Protein AF-A0A358ADE6-F1 (afdb_monomer_lite)

pLDDT: mean 89.76, std 9.1, range [58.03, 98.31]

Structure (mmCIF, N/CA/C/O backbone):
data_AF-A0A358ADE6-F1
#
_entry.id   AF-A0A358ADE6-F1
#
loop_
_atom_site.group_PDB
_at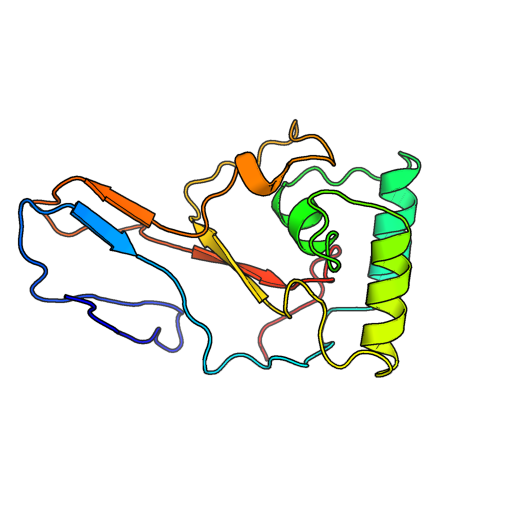om_site.id
_atom_site.type_symbol
_atom_site.label_atom_id
_atom_site.label_alt_id
_atom_site.label_comp_id
_atom_site.label_asym_id
_atom_site.label_entity_id
_atom_site.label_seq_id
_atom_site.pdbx_PDB_ins_code
_atom_site.Cartn_x
_atom_site.Cartn_y
_atom_site.Cartn_z
_atom_site.occupancy
_atom_site.B_iso_or_equiv
_atom_site.auth_seq_id
_atom_site.auth_comp_id
_atom_site.auth_asym_id
_atom_site.auth_atom_id
_atom_site.pdbx_PDB_model_num
ATOM 1 N N . THR A 1 1 ? 11.527 7.972 -23.927 1.00 70.75 1 THR A N 1
ATOM 2 C CA . THR A 1 1 ? 10.201 7.472 -24.359 1.00 70.75 1 THR A CA 1
ATOM 3 C C . THR A 1 1 ? 9.611 6.621 -23.260 1.00 70.75 1 THR A C 1
ATOM 5 O O . THR A 1 1 ? 10.378 5.971 -22.564 1.00 70.75 1 THR A O 1
ATOM 8 N N . ILE A 1 2 ? 8.292 6.646 -23.065 1.00 83.69 2 ILE A N 1
ATOM 9 C CA . ILE A 1 2 ? 7.617 5.794 -22.075 1.00 83.69 2 ILE A CA 1
ATOM 10 C C . ILE A 1 2 ? 7.234 4.483 -22.766 1.00 83.69 2 ILE A C 1
ATOM 12 O O . ILE A 1 2 ? 6.522 4.510 -23.767 1.00 83.69 2 ILE A O 1
ATOM 16 N N . ALA A 1 3 ? 7.720 3.357 -22.248 1.00 90.19 3 ALA A N 1
ATOM 17 C CA . ALA A 1 3 ? 7.256 2.025 -22.624 1.00 90.19 3 ALA A CA 1
ATOM 18 C C . ALA A 1 3 ? 6.270 1.520 -21.564 1.00 90.19 3 ALA A C 1
ATOM 20 O O . ALA A 1 3 ? 6.427 1.823 -20.381 1.00 90.19 3 ALA A O 1
ATOM 21 N N . VAL A 1 4 ? 5.271 0.740 -21.977 1.00 91.56 4 VAL A N 1
ATOM 22 C CA . VAL A 1 4 ? 4.278 0.140 -21.075 1.00 91.56 4 VAL A CA 1
ATOM 23 C C . VAL A 1 4 ? 4.158 -1.355 -21.342 1.00 91.56 4 VAL A C 1
ATOM 25 O O . VAL A 1 4 ? 4.293 -1.809 -22.475 1.00 91.56 4 VAL A O 1
ATOM 28 N N . THR A 1 5 ? 3.910 -2.111 -20.282 1.00 92.75 5 THR A N 1
ATOM 29 C CA . THR A 1 5 ? 3.611 -3.545 -20.312 1.00 92.75 5 THR A CA 1
ATOM 30 C C . THR A 1 5 ? 2.637 -3.850 -19.171 1.00 92.75 5 THR A C 1
ATOM 32 O O . THR A 1 5 ? 2.397 -2.993 -18.316 1.00 92.75 5 THR A O 1
ATOM 35 N N . THR A 1 6 ? 2.045 -5.038 -19.149 1.00 92.12 6 THR A N 1
ATOM 36 C CA . THR A 1 6 ? 1.107 -5.467 -18.100 1.00 92.12 6 THR A CA 1
ATOM 37 C C . THR A 1 6 ? 1.597 -6.772 -17.500 1.00 92.12 6 THR A C 1
ATOM 39 O O . THR A 1 6 ? 2.129 -7.619 -18.214 1.00 92.12 6 THR A O 1
ATOM 42 N N . THR A 1 7 ? 1.450 -6.916 -16.184 1.00 91.75 7 THR A N 1
ATOM 43 C CA . THR A 1 7 ? 1.782 -8.159 -15.491 1.00 91.75 7 THR A CA 1
ATOM 44 C C . THR A 1 7 ? 0.864 -9.292 -15.940 1.00 91.75 7 THR A C 1
ATOM 46 O O . THR A 1 7 ? -0.337 -9.077 -16.121 1.00 91.75 7 THR A O 1
ATOM 49 N N . ASP A 1 8 ? 1.408 -10.495 -16.075 1.00 91.62 8 ASP A N 1
ATOM 50 C CA . ASP A 1 8 ? 0.624 -11.703 -16.322 1.00 91.62 8 ASP A CA 1
ATOM 51 C C . ASP A 1 8 ? -0.115 -12.189 -15.055 1.00 91.62 8 ASP A C 1
ATOM 53 O O . ASP A 1 8 ? -0.099 -11.543 -14.002 1.00 91.62 8 ASP A O 1
ATOM 57 N N . SER A 1 9 ? -0.773 -13.350 -15.142 1.00 89.00 9 SER A N 1
ATOM 58 C CA . SER A 1 9 ? -1.493 -13.962 -14.014 1.00 89.00 9 SER A CA 1
ATOM 59 C C . SER A 1 9 ? -0.596 -14.369 -12.841 1.00 89.00 9 SER A C 1
ATOM 61 O O . SER A 1 9 ? -1.104 -14.595 -11.746 1.00 89.00 9 SER A O 1
ATOM 63 N N . ASN A 1 10 ? 0.716 -14.473 -13.059 1.00 90.00 10 ASN A N 1
ATOM 64 C CA . ASN A 1 10 ? 1.712 -14.785 -12.036 1.00 90.00 10 ASN A CA 1
ATOM 65 C C . ASN A 1 10 ? 2.381 -13.516 -11.478 1.00 90.00 10 ASN A C 1
ATOM 67 O O . ASN A 1 10 ? 3.279 -13.618 -10.644 1.00 90.00 10 ASN A O 1
ATOM 71 N N . GLY A 1 11 ? 1.972 -12.324 -11.930 1.00 89.56 11 GLY A N 1
ATOM 72 C CA . GLY A 1 11 ? 2.575 -11.052 -11.534 1.00 89.56 11 GLY A CA 1
ATOM 73 C C . GLY A 1 11 ? 3.883 -10.724 -12.262 1.00 89.56 11 GLY A C 1
ATOM 74 O O . GLY A 1 11 ? 4.543 -9.749 -11.903 1.00 89.56 11 GLY A O 1
ATOM 75 N N . LEU A 1 12 ? 4.268 -11.499 -13.281 1.00 93.62 12 LEU A N 1
ATOM 76 C CA . LEU A 1 12 ? 5.500 -11.282 -14.038 1.00 93.62 12 LEU A CA 1
ATOM 77 C C . LEU A 1 12 ? 5.283 -10.249 -15.139 1.00 93.62 12 LEU A C 1
ATOM 79 O O . LEU A 1 12 ? 4.244 -10.222 -15.793 1.00 93.62 12 LEU A O 1
ATOM 83 N N . TYR A 1 13 ? 6.291 -9.415 -15.380 1.00 94.44 13 TYR A N 1
ATOM 84 C CA . TYR A 1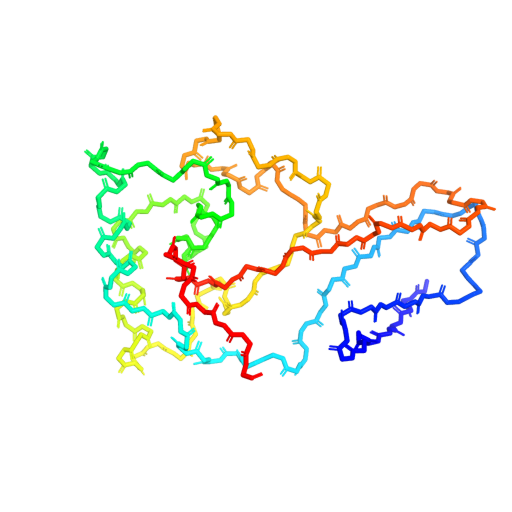 13 ? 6.302 -8.452 -16.476 1.00 94.44 13 TYR A CA 1
ATOM 85 C C . TYR A 1 13 ? 7.645 -8.488 -17.205 1.00 94.44 13 TYR A C 1
ATOM 87 O O . TYR A 1 13 ? 8.664 -8.919 -16.663 1.00 94.44 13 TYR A O 1
ATOM 95 N N . THR A 1 14 ? 7.668 -8.042 -18.459 1.00 95.31 14 THR A N 1
ATOM 96 C CA . THR A 1 14 ? 8.902 -7.973 -19.249 1.00 95.31 14 THR A CA 1
ATOM 97 C C . THR A 1 14 ? 8.871 -6.767 -20.175 1.00 95.31 14 THR A C 1
ATOM 99 O O . THR A 1 14 ? 7.866 -6.499 -20.837 1.00 95.31 14 THR A O 1
ATOM 102 N N . PHE A 1 15 ? 9.995 -6.054 -20.228 1.00 94.69 15 PHE A N 1
ATOM 103 C CA . PHE A 1 15 ? 10.284 -5.047 -21.241 1.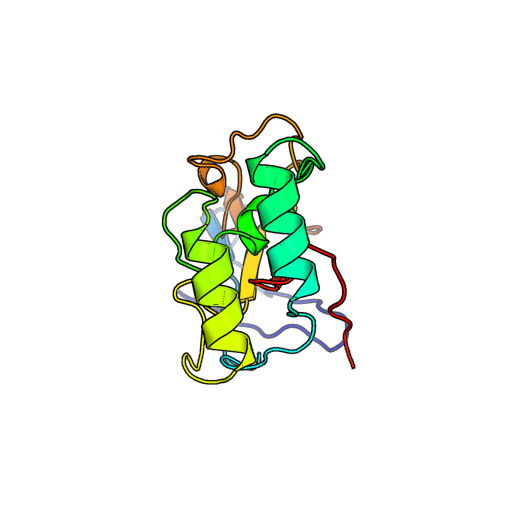00 94.69 15 PHE A CA 1
ATOM 104 C C . PHE A 1 15 ? 11.356 -5.608 -22.176 1.00 94.69 15 PHE A C 1
ATOM 106 O O . PHE A 1 15 ? 12.477 -5.873 -21.749 1.00 94.69 15 PHE A O 1
ATOM 113 N N . ASN A 1 16 ? 11.001 -5.809 -23.444 1.00 91.94 16 ASN A N 1
ATOM 114 C CA . ASN A 1 16 ? 11.920 -6.313 -24.464 1.00 91.94 16 ASN A CA 1
ATOM 115 C C . ASN A 1 16 ? 12.581 -5.158 -25.220 1.00 91.94 16 ASN A C 1
ATOM 117 O O . ASN A 1 16 ? 12.000 -4.080 -25.334 1.00 91.94 16 ASN A O 1
ATOM 121 N N . ASN A 1 17 ? 13.765 -5.413 -25.786 1.00 88.69 17 ASN A N 1
ATOM 122 C CA . ASN A 1 17 ? 14.501 -4.462 -26.631 1.00 88.69 17 ASN A CA 1
ATOM 123 C C . ASN A 1 17 ? 14.754 -3.102 -25.952 1.00 88.69 17 ASN A C 1
ATOM 125 O O . ASN A 1 17 ? 14.688 -2.053 -26.591 1.00 88.69 17 ASN A O 1
ATOM 129 N N . VAL A 1 18 ? 15.024 -3.123 -24.644 1.00 89.19 18 VAL A N 1
ATOM 130 C CA . VAL A 1 18 ? 15.411 -1.935 -23.877 1.00 89.19 18 VAL A CA 1
ATOM 131 C C . VAL A 1 18 ? 16.807 -1.497 -24.324 1.00 89.19 18 VAL A C 1
ATOM 133 O O . VAL A 1 18 ? 17.739 -2.300 -24.316 1.00 89.19 18 VAL A O 1
ATOM 136 N N . THR A 1 19 ? 16.957 -0.235 -24.729 1.00 90.56 19 THR A N 1
ATOM 137 C CA . THR A 1 19 ? 18.239 0.311 -25.198 1.00 90.56 19 THR A CA 1
ATOM 138 C C . THR A 1 19 ? 19.291 0.225 -24.092 1.00 90.56 19 THR A C 1
ATOM 140 O O . THR A 1 19 ? 19.074 0.707 -22.979 1.00 90.56 19 THR A O 1
ATOM 143 N N . SER A 1 20 ? 20.445 -0.368 -24.383 1.00 87.69 20 SER A N 1
ATOM 144 C CA . SER A 1 20 ? 21.542 -0.453 -23.418 1.00 87.69 20 SER A CA 1
ATOM 145 C C . SER A 1 20 ? 22.138 0.920 -23.101 1.00 87.69 20 SER A C 1
ATOM 147 O O . SER A 1 20 ? 22.070 1.837 -23.921 1.00 87.69 20 SER A O 1
ATOM 149 N N . SER A 1 21 ? 22.795 1.032 -21.943 1.00 84.50 21 SER A N 1
ATOM 150 C CA . SER A 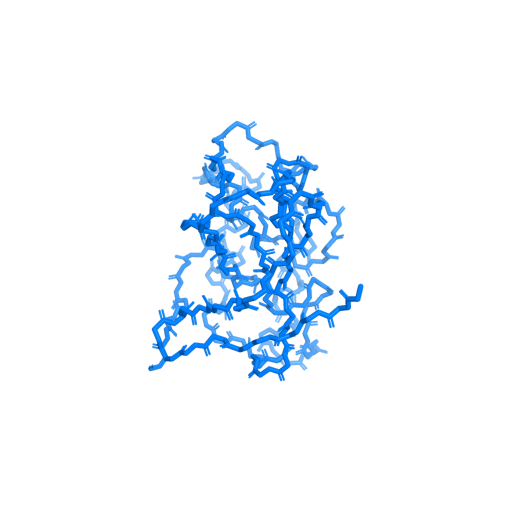1 21 ? 23.564 2.230 -21.555 1.00 84.50 21 SER A CA 1
ATOM 151 C C . SER A 1 21 ? 22.723 3.512 -21.451 1.00 84.50 21 SER A C 1
ATOM 153 O O . SER A 1 21 ? 23.186 4.595 -21.806 1.00 84.50 21 SER A O 1
ATOM 155 N N . GLN A 1 22 ? 21.480 3.374 -20.982 1.00 91.44 22 GLN A N 1
ATOM 156 C CA . GLN A 1 22 ? 20.614 4.485 -20.581 1.00 91.44 22 GLN A CA 1
ATOM 157 C C . GLN A 1 22 ? 20.014 4.223 -19.202 1.00 91.44 22 GLN A C 1
ATOM 159 O O . GLN A 1 22 ? 19.799 3.075 -18.825 1.00 91.44 22 GLN A O 1
ATOM 164 N N . ASP A 1 23 ? 19.690 5.281 -18.470 1.00 93.88 23 ASP A N 1
ATOM 165 C CA . ASP A 1 23 ? 19.009 5.161 -17.187 1.00 93.88 23 ASP A CA 1
ATOM 166 C C . ASP A 1 23 ? 17.508 4.918 -17.360 1.00 93.88 23 ASP A C 1
ATOM 168 O O . ASP A 1 23 ? 16.841 5.566 -18.173 1.00 93.88 23 ASP A O 1
ATOM 172 N N . TYR A 1 24 ? 16.957 4.022 -16.539 1.00 93.88 24 TYR A N 1
ATOM 173 C CA . TYR A 1 24 ? 15.530 3.708 -16.548 1.00 93.88 24 TYR A CA 1
ATOM 174 C C . TYR A 1 24 ? 14.902 3.823 -15.166 1.00 93.88 24 TYR A C 1
ATOM 176 O O . TYR A 1 24 ? 15.478 3.420 -14.156 1.00 93.88 24 TYR A O 1
ATOM 184 N N . TYR A 1 25 ? 13.658 4.303 -15.155 1.00 93.38 25 TYR A N 1
ATOM 185 C CA . TYR A 1 25 ? 12.761 4.207 -14.012 1.00 93.38 25 TYR A CA 1
ATOM 186 C C . TYR A 1 25 ? 11.594 3.290 -14.358 1.00 93.38 25 TYR A C 1
ATOM 188 O O . TYR A 1 25 ? 10.820 3.594 -15.266 1.00 93.38 25 TYR A O 1
ATOM 196 N N . ILE A 1 26 ? 11.435 2.201 -13.611 1.00 93.69 26 ILE A N 1
ATOM 197 C CA . ILE A 1 26 ? 10.252 1.341 -13.699 1.00 93.69 26 ILE A CA 1
ATOM 198 C C . ILE A 1 26 ? 9.284 1.776 -12.604 1.00 93.69 26 ILE A C 1
ATOM 200 O O . ILE A 1 26 ? 9.684 1.965 -11.453 1.00 93.69 26 ILE A O 1
ATOM 204 N N . LYS A 1 27 ? 8.014 1.951 -12.964 1.00 92.44 27 LYS A N 1
ATOM 205 C CA . LYS A 1 27 ? 6.930 2.319 -12.049 1.00 92.44 27 LYS A CA 1
ATOM 206 C C . LYS A 1 27 ? 5.715 1.454 -12.338 1.00 92.44 27 LYS A C 1
ATOM 208 O O . LYS A 1 27 ? 5.436 1.157 -13.498 1.00 92.44 27 LYS A O 1
ATOM 213 N N . ILE A 1 28 ? 4.979 1.103 -11.290 1.00 91.38 28 ILE A N 1
ATOM 214 C CA . ILE A 1 28 ? 3.677 0.456 -11.429 1.00 91.38 28 ILE A CA 1
ATOM 215 C C . ILE A 1 28 ? 2.605 1.532 -11.575 1.00 91.38 28 ILE A C 1
ATOM 217 O O . ILE A 1 28 ? 2.588 2.519 -10.841 1.00 91.38 28 ILE A O 1
ATOM 221 N N . SER A 1 29 ? 1.692 1.319 -12.515 1.00 85.00 29 SER A N 1
ATOM 222 C CA . SER A 1 29 ? 0.459 2.087 -12.645 1.00 85.00 29 SER A CA 1
ATOM 223 C C . SER A 1 29 ? -0.721 1.129 -12.599 1.00 85.00 29 SER A C 1
ATOM 225 O O . SER A 1 29 ? -0.712 0.111 -13.291 1.00 85.00 29 SER A O 1
ATOM 227 N N . THR A 1 30 ? -1.742 1.454 -11.817 1.00 73.50 30 THR A N 1
ATOM 228 C CA . THR A 1 30 ? -2.901 0.589 -11.607 1.00 73.50 30 THR A CA 1
ATOM 229 C C . THR A 1 30 ? -4.110 1.110 -12.365 1.00 73.50 30 THR A C 1
ATOM 231 O O . THR A 1 30 ? -4.804 2.016 -11.919 1.00 73.50 30 THR A O 1
ATOM 234 N N . SER A 1 31 ? -4.389 0.520 -13.525 1.00 68.19 31 SER A N 1
ATOM 235 C CA . SER A 1 31 ? -5.651 0.747 -14.244 1.00 68.19 31 SER A CA 1
ATOM 236 C C . SER A 1 31 ? -6.710 -0.313 -13.929 1.00 68.19 31 SER A C 1
ATOM 238 O O . SER A 1 31 ? -7.896 -0.059 -14.107 1.00 68.19 31 SER A O 1
ATOM 240 N N . THR A 1 32 ? -6.299 -1.492 -13.451 1.00 66.19 32 THR A N 1
ATOM 241 C CA . THR A 1 32 ? -7.169 -2.673 -13.303 1.00 66.19 32 THR A CA 1
ATOM 242 C C . THR A 1 32 ? -7.480 -3.058 -11.859 1.00 66.19 32 THR A C 1
ATOM 244 O O . THR A 1 32 ? -8.404 -3.836 -11.628 1.00 66.19 32 THR A O 1
ATOM 247 N N . LEU A 1 33 ? -6.744 -2.537 -10.870 1.00 73.06 33 LEU A N 1
ATOM 248 C CA . LEU A 1 33 ? -7.038 -2.839 -9.471 1.00 73.06 33 LEU A CA 1
ATOM 249 C C . LEU A 1 33 ? -8.232 -2.018 -8.972 1.00 73.06 33 LEU A C 1
ATOM 251 O O . LEU A 1 33 ? -8.288 -0.817 -9.242 1.00 73.06 33 LEU A O 1
ATOM 255 N N . PRO A 1 34 ? -9.159 -2.620 -8.202 1.00 74.69 34 PRO A N 1
ATOM 256 C CA . PRO A 1 34 ? -10.323 -1.902 -7.702 1.00 74.69 34 PRO A CA 1
ATOM 257 C C . PRO A 1 34 ? -9.911 -0.706 -6.840 1.00 74.69 34 PRO A C 1
ATOM 259 O O . PRO A 1 34 ? -9.332 -0.875 -5.763 1.00 74.69 34 PRO A O 1
ATOM 262 N N . SER A 1 35 ? -10.264 0.496 -7.290 1.00 79.75 35 SER A N 1
ATOM 263 C CA . SER A 1 35 ? -9.969 1.757 -6.603 1.00 79.75 35 SER A CA 1
ATOM 264 C C . SER A 1 35 ? -10.870 2.030 -5.397 1.00 79.75 35 SER A C 1
ATOM 266 O O . SER A 1 35 ? -10.670 3.027 -4.716 1.00 79.75 35 SER A O 1
ATOM 268 N N . THR A 1 36 ? -11.844 1.159 -5.115 1.00 83.62 36 THR A N 1
ATOM 269 C CA . THR A 1 36 ? -12.841 1.345 -4.043 1.00 83.62 36 THR A CA 1
ATOM 270 C C . THR A 1 36 ? -13.049 0.109 -3.160 1.00 83.62 36 THR A C 1
ATOM 272 O O . THR A 1 36 ? -13.927 0.089 -2.303 1.00 83.62 36 THR A O 1
ATOM 275 N N . SER A 1 37 ? -12.270 -0.962 -3.351 1.00 88.81 37 SER A N 1
ATOM 276 C CA . SER A 1 37 ? -12.499 -2.214 -2.617 1.00 88.81 37 SER A CA 1
ATOM 277 C C . SER A 1 37 ? -12.040 -2.118 -1.162 1.00 88.81 37 SER A C 1
ATOM 279 O O . SER A 1 37 ? -10.854 -1.924 -0.898 1.00 88.81 37 SER A O 1
ATOM 281 N N . THR A 1 38 ? -12.949 -2.380 -0.224 1.00 93.12 38 THR A N 1
ATOM 282 C CA . THR A 1 38 ? -12.675 -2.506 1.219 1.00 93.12 38 THR A CA 1
ATOM 283 C C . THR A 1 38 ? -12.224 -3.911 1.630 1.00 93.12 38 THR A C 1
ATOM 285 O O . THR A 1 38 ? -11.992 -4.164 2.806 1.00 93.12 38 THR A O 1
ATOM 288 N N . ARG A 1 39 ? -12.085 -4.858 0.687 1.00 92.56 39 ARG A N 1
ATOM 289 C CA . ARG A 1 39 ? -11.697 -6.244 1.003 1.00 92.56 39 ARG A CA 1
ATOM 290 C C . ARG A 1 39 ? -10.377 -6.265 1.775 1.00 92.56 39 ARG A C 1
ATOM 292 O O . ARG A 1 39 ? -9.432 -5.609 1.349 1.00 92.56 39 ARG A O 1
ATOM 299 N N . GLY A 1 40 ? -10.315 -7.034 2.859 1.00 93.88 40 GLY A N 1
ATOM 300 C CA . GLY A 1 40 ? -9.143 -7.102 3.740 1.00 93.88 40 GLY A CA 1
ATOM 301 C C . GLY A 1 40 ? -8.976 -5.902 4.679 1.00 93.88 40 GLY A C 1
ATOM 302 O O . GLY A 1 40 ? -8.011 -5.861 5.422 1.00 93.88 40 GLY A O 1
ATOM 303 N N . VAL A 1 41 ? -9.894 -4.929 4.665 1.00 96.69 41 VAL A N 1
ATOM 304 C CA . VAL A 1 41 ? -9.880 -3.771 5.569 1.00 96.69 41 VAL A CA 1
ATOM 305 C C . VAL A 1 41 ? -11.097 -3.843 6.483 1.00 96.69 41 VAL A C 1
ATOM 307 O O . VAL A 1 41 ? -12.233 -3.970 6.023 1.00 96.69 41 VAL A O 1
ATOM 310 N N . SER A 1 42 ? -10.869 -3.785 7.791 1.00 96.75 42 SER A N 1
ATOM 311 C CA . SER A 1 42 ? -11.892 -4.033 8.808 1.00 96.75 42 SER A CA 1
ATOM 312 C C . SER A 1 42 ? -11.681 -3.198 10.075 1.00 96.75 42 SER A C 1
ATOM 314 O O . SER A 1 42 ? -10.665 -2.525 10.251 1.00 96.75 42 SER A O 1
ATOM 316 N N . SER A 1 43 ? -12.623 -3.276 11.017 1.00 97.19 43 SER A N 1
ATOM 317 C CA . SER A 1 43 ? -12.453 -2.654 12.336 1.00 97.19 43 SER A CA 1
ATOM 318 C C . SER A 1 43 ? -11.288 -3.245 13.138 1.00 97.19 43 SER A C 1
ATOM 320 O O . SER A 1 43 ? -10.718 -2.556 13.982 1.00 97.19 43 SER A O 1
ATOM 322 N N . MET A 1 44 ? -10.866 -4.478 12.833 1.00 98.00 44 MET A N 1
ATOM 323 C CA . MET A 1 44 ? -9.671 -5.083 13.425 1.00 98.00 44 MET A CA 1
ATOM 324 C C . MET A 1 44 ? -8.407 -4.284 13.082 1.00 98.00 44 MET A C 1
ATOM 326 O O . MET A 1 44 ? -7.520 -4.139 13.924 1.00 98.00 44 MET A O 1
ATOM 330 N N . ASP A 1 45 ? -8.328 -3.722 11.875 1.00 98.25 45 ASP A N 1
ATOM 331 C CA . ASP A 1 45 ? -7.211 -2.876 11.450 1.00 98.25 45 ASP A CA 1
ATOM 332 C C . ASP A 1 45 ? -7.170 -1.573 12.250 1.00 98.25 45 ASP A C 1
ATOM 334 O O . ASP A 1 45 ? -6.117 -1.185 12.761 1.00 98.25 45 ASP A O 1
ATOM 338 N N . GLN A 1 46 ? -8.338 -0.962 12.481 1.00 98.19 46 GLN A N 1
ATOM 339 C CA . GLN A 1 46 ? -8.465 0.202 13.361 1.00 98.19 46 GLN A CA 1
ATOM 340 C C . GLN A 1 46 ? -7.992 -0.129 14.782 1.00 98.19 46 GLN A C 1
ATOM 342 O O . GLN A 1 46 ? -7.263 0.662 15.384 1.00 98.19 46 GLN A O 1
ATOM 347 N N . THR A 1 47 ? -8.366 -1.291 15.328 1.00 98.25 47 THR A N 1
ATOM 348 C CA . THR A 1 47 ? -7.910 -1.732 16.655 1.00 98.25 47 THR A CA 1
ATOM 349 C C . THR A 1 47 ? -6.393 -1.899 16.706 1.00 98.25 47 THR A C 1
ATOM 351 O O . THR A 1 47 ? -5.770 -1.428 17.657 1.00 98.25 47 THR A O 1
ATOM 354 N N . LYS A 1 48 ? -5.776 -2.518 15.692 1.00 98.19 48 LYS A N 1
ATOM 355 C CA . LYS A 1 48 ? -4.317 -2.702 15.644 1.00 98.19 48 LYS A CA 1
ATOM 356 C C . LYS A 1 48 ? -3.556 -1.388 15.529 1.00 98.19 48 LYS A C 1
ATOM 358 O O . LYS A 1 48 ? -2.571 -1.215 16.239 1.00 98.19 48 LYS A O 1
ATOM 363 N N . ILE A 1 49 ? -4.036 -0.444 14.718 1.00 98.00 49 ILE A N 1
ATOM 364 C CA . ILE A 1 49 ? -3.465 0.912 14.668 1.00 98.00 49 ILE A CA 1
ATOM 365 C C . ILE A 1 49 ? -3.545 1.561 16.052 1.00 98.00 49 ILE A C 1
ATOM 367 O O . ILE A 1 49 ? -2.549 2.080 16.544 1.00 98.00 49 ILE A O 1
ATOM 371 N N . GLY A 1 50 ? -4.696 1.465 16.725 1.00 97.94 50 GLY A N 1
ATOM 372 C CA . GLY A 1 50 ? -4.861 1.993 18.080 1.00 97.94 50 GLY A CA 1
ATOM 373 C C . GLY A 1 50 ? -3.860 1.396 19.071 1.00 97.94 50 GLY A C 1
A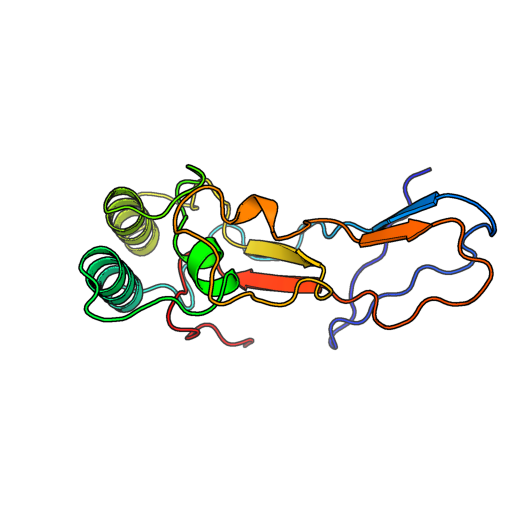TOM 374 O O . GLY A 1 50 ? -3.211 2.138 19.801 1.00 97.94 50 GLY A O 1
ATOM 375 N N . ARG A 1 51 ? -3.686 0.067 19.059 1.00 98.19 51 ARG A N 1
ATOM 376 C CA . ARG A 1 51 ? -2.706 -0.647 19.898 1.00 98.19 51 ARG A CA 1
ATOM 377 C C . ARG A 1 51 ? -1.267 -0.227 19.598 1.00 98.19 51 ARG A C 1
ATOM 379 O O . ARG A 1 51 ? -0.481 -0.111 20.536 1.00 98.19 51 ARG A O 1
ATOM 386 N N . HIS A 1 52 ? -0.943 0.026 18.332 1.00 96.50 52 HIS A N 1
ATOM 387 C CA . HIS A 1 52 ? 0.360 0.539 17.907 1.00 96.50 52 HIS A CA 1
ATOM 388 C C . HIS A 1 52 ? 0.648 1.930 18.448 1.00 96.50 52 HIS A C 1
ATOM 390 O O . HIS A 1 52 ? 1.686 2.132 19.073 1.00 96.50 52 HIS A O 1
ATOM 396 N N . LEU A 1 53 ? -0.310 2.848 18.337 1.00 96.38 53 LEU A N 1
ATOM 397 C CA . LEU A 1 53 ? -0.159 4.217 18.837 1.00 96.38 53 LEU A CA 1
ATOM 398 C C . LEU A 1 53 ? 0.072 4.290 20.354 1.00 96.38 53 LEU A C 1
ATOM 400 O O . LEU A 1 53 ? 0.758 5.194 20.822 1.00 96.38 53 LEU A O 1
ATOM 404 N N . VAL A 1 54 ? -0.474 3.342 21.123 1.00 96.75 54 VAL A N 1
ATOM 405 C CA . VAL A 1 54 ? -0.277 3.272 22.585 1.00 96.75 54 VAL A CA 1
ATOM 406 C C . VAL A 1 54 ? 0.847 2.318 23.013 1.00 96.75 54 VAL A C 1
ATOM 408 O O . VAL A 1 54 ? 1.022 2.077 24.205 1.00 96.75 54 VAL A O 1
ATOM 411 N N . GLY A 1 55 ? 1.596 1.742 22.068 1.00 94.56 55 GLY A N 1
ATOM 412 C CA . GLY A 1 55 ? 2.730 0.855 22.352 1.00 94.56 55 GLY A CA 1
ATOM 413 C C . GLY A 1 55 ? 2.367 -0.553 22.847 1.00 94.56 55 GLY A C 1
ATOM 414 O O . GLY A 1 55 ? 3.240 -1.272 23.326 1.00 94.56 55 GLY A O 1
ATOM 415 N N . LEU A 1 56 ? 1.105 -0.977 22.725 1.00 97.00 56 LEU A N 1
ATOM 416 C CA . LEU A 1 56 ? 0.652 -2.326 23.099 1.00 97.00 56 LEU A CA 1
ATOM 417 C C . LEU A 1 56 ? 0.949 -3.388 22.027 1.00 97.00 56 LEU A C 1
ATOM 419 O O . LEU A 1 56 ? 0.910 -4.585 22.316 1.00 97.00 56 LEU A O 1
ATOM 423 N N . GLU A 1 57 ? 1.191 -2.977 20.784 1.00 94.50 57 GLU A N 1
ATOM 424 C CA . GLU A 1 57 ? 1.563 -3.848 19.663 1.00 94.50 57 GLU A CA 1
ATOM 425 C C . GLU A 1 57 ? 2.329 -3.032 18.627 1.00 94.50 57 GLU A C 1
ATOM 427 O O . GLU A 1 57 ? 1.767 -2.100 18.083 1.00 94.50 57 GLU A O 1
ATOM 432 N N . THR A 1 58 ? 3.578 -3.362 18.306 1.00 91.12 58 THR A N 1
ATOM 433 C CA . THR A 1 58 ? 4.365 -2.539 17.376 1.00 91.12 58 THR A CA 1
ATOM 434 C C . THR A 1 58 ? 4.264 -3.008 15.924 1.00 91.12 58 THR A C 1
ATOM 436 O O . THR A 1 58 ? 4.338 -4.198 15.601 1.00 91.12 58 THR A O 1
ATOM 439 N N . PHE A 1 59 ? 4.173 -2.055 14.999 1.00 92.38 59 PHE A N 1
ATOM 440 C CA . PHE A 1 59 ? 4.340 -2.282 13.568 1.00 92.38 59 PHE A CA 1
ATOM 441 C C . PHE A 1 59 ? 5.825 -2.368 13.223 1.00 92.38 59 PHE A C 1
ATOM 443 O O . PHE A 1 59 ? 6.490 -1.388 12.880 1.00 92.38 59 PHE A O 1
ATOM 450 N N . SER A 1 60 ? 6.342 -3.593 13.307 1.00 83.75 60 SER A N 1
ATOM 451 C CA . SER A 1 60 ? 7.745 -3.930 13.053 1.00 83.75 60 SER A CA 1
ATOM 452 C C . SER A 1 60 ? 8.170 -3.835 11.583 1.00 83.75 60 SER A C 1
ATOM 454 O O . SER A 1 60 ? 9.358 -3.893 11.303 1.00 83.75 60 SER A O 1
ATOM 456 N N . SER A 1 61 ? 7.245 -3.667 10.637 1.00 87.12 61 SER A N 1
ATOM 457 C CA . SER A 1 61 ? 7.557 -3.517 9.211 1.00 87.12 61 SER A CA 1
ATOM 458 C C . SER A 1 61 ? 7.099 -2.159 8.696 1.00 87.12 61 SER A C 1
ATOM 460 O O . SER A 1 61 ? 5.977 -1.734 8.983 1.00 87.12 61 SER A O 1
ATOM 462 N N . VAL A 1 62 ? 7.933 -1.514 7.873 1.00 88.88 62 VAL A N 1
ATOM 463 C CA . VAL A 1 62 ? 7.563 -0.289 7.146 1.00 88.88 62 VAL A CA 1
ATOM 464 C C . VAL A 1 62 ? 6.298 -0.485 6.305 1.00 88.88 62 VAL A C 1
ATOM 466 O O . VAL A 1 62 ? 5.497 0.434 6.196 1.00 88.88 62 VAL A O 1
ATOM 469 N N . TYR A 1 63 ? 6.042 -1.695 5.797 1.00 90.38 63 TYR A N 1
ATOM 470 C CA . TYR A 1 63 ? 4.842 -1.980 5.007 1.00 90.38 63 TYR A CA 1
ATOM 471 C C . TYR A 1 63 ? 3.555 -1.880 5.823 1.00 90.38 63 TYR A C 1
ATOM 473 O O . TYR A 1 63 ? 2.553 -1.391 5.313 1.00 90.38 63 TYR A O 1
ATOM 481 N N . LYS A 1 64 ? 3.587 -2.259 7.108 1.00 92.56 64 LYS A N 1
ATOM 482 C CA . LYS A 1 64 ? 2.444 -2.050 8.010 1.00 92.56 64 LYS A CA 1
ATOM 483 C C . LYS A 1 64 ? 2.239 -0.573 8.328 1.00 92.56 64 LYS A C 1
ATOM 485 O O . LYS A 1 64 ? 1.101 -0.137 8.444 1.00 92.56 64 LYS A O 1
ATOM 490 N N . LYS A 1 65 ? 3.328 0.195 8.437 1.00 93.31 65 LYS A N 1
ATOM 491 C CA . LYS A 1 65 ? 3.265 1.648 8.643 1.00 93.31 65 LYS A CA 1
ATOM 492 C C . LYS A 1 65 ? 2.661 2.365 7.438 1.00 93.31 65 LYS A C 1
ATOM 494 O O . LYS A 1 65 ? 1.770 3.183 7.613 1.00 93.31 65 LYS A O 1
ATOM 499 N N . ILE A 1 66 ? 3.078 1.977 6.232 1.00 93.81 66 ILE A N 1
ATOM 500 C CA . ILE A 1 66 ? 2.471 2.437 4.980 1.00 93.81 66 ILE A CA 1
ATOM 501 C C . ILE A 1 66 ? 0.988 2.073 4.964 1.00 93.81 66 ILE A C 1
ATOM 503 O O . ILE A 1 66 ? 0.161 2.960 4.824 1.00 93.81 66 ILE A O 1
ATOM 507 N N . ALA A 1 67 ? 0.638 0.798 5.170 1.00 95.56 67 ALA A N 1
ATOM 508 C CA . ALA A 1 67 ? -0.758 0.363 5.164 1.00 95.56 67 ALA A CA 1
ATOM 509 C C . ALA A 1 67 ? -1.627 1.137 6.172 1.00 95.56 67 ALA A C 1
ATOM 511 O O . ALA A 1 67 ? -2.802 1.368 5.902 1.00 95.56 67 ALA A O 1
ATOM 512 N N . ALA A 1 68 ? -1.061 1.556 7.307 1.00 97.12 68 ALA A N 1
ATOM 513 C CA . ALA A 1 68 ? -1.769 2.302 8.339 1.00 97.12 68 ALA A CA 1
ATOM 514 C C . ALA A 1 68 ? -2.060 3.767 7.973 1.00 97.12 68 ALA A C 1
ATOM 516 O O . ALA A 1 68 ? -3.098 4.270 8.385 1.00 97.12 68 ALA A O 1
ATOM 517 N N . ASP A 1 69 ? -1.191 4.447 7.223 1.00 96.94 69 ASP A N 1
ATOM 518 C CA . ASP A 1 69 ? -1.341 5.867 6.853 1.00 96.94 69 ASP A CA 1
ATOM 519 C C . ASP A 1 69 ? -2.258 6.023 5.626 1.00 96.94 69 ASP A C 1
ATOM 521 O O . ASP A 1 69 ? -1.842 6.220 4.479 1.00 96.94 69 ASP A O 1
ATOM 525 N N . VAL A 1 70 ? -3.559 5.870 5.866 1.00 97.00 70 VAL A N 1
ATOM 526 C CA . VAL A 1 70 ? -4.598 5.945 4.827 1.00 97.00 70 VAL A CA 1
ATOM 527 C C . VAL A 1 70 ? -4.941 7.384 4.434 1.00 97.00 70 VAL A C 1
ATOM 529 O O . VAL A 1 70 ? -5.543 7.621 3.380 1.00 97.00 70 VAL A O 1
ATOM 532 N N . ASN A 1 71 ? -4.591 8.355 5.280 1.00 96.06 71 ASN A N 1
ATOM 533 C CA . ASN A 1 71 ? -4.818 9.772 5.010 1.00 96.06 71 ASN A CA 1
ATOM 534 C C . ASN A 1 71 ? -3.640 10.450 4.286 1.00 96.06 71 ASN A C 1
ATOM 536 O O . ASN A 1 71 ? -3.785 11.603 3.880 1.00 96.06 71 ASN A O 1
ATOM 540 N N . TRP A 1 72 ? -2.537 9.724 4.074 1.00 94.44 72 TRP A N 1
ATOM 541 C CA . TRP A 1 72 ? -1.331 10.171 3.374 1.00 94.44 72 TRP A CA 1
ATOM 542 C C . TRP A 1 72 ? -0.656 11.380 4.030 1.00 94.44 72 TRP A C 1
ATOM 544 O O . TRP A 1 72 ? -0.134 12.273 3.358 1.00 94.44 72 TRP A O 1
ATOM 554 N N . SER A 1 73 ? -0.685 11.430 5.359 1.00 94.88 73 SER A N 1
ATOM 555 C CA . SER A 1 73 ? -0.098 12.529 6.131 1.00 94.88 73 SER A CA 1
ATOM 556 C C . SER A 1 73 ? 1.412 12.389 6.328 1.00 94.88 73 SER A C 1
ATOM 558 O O . SER A 1 73 ? 2.067 13.342 6.752 1.00 94.88 73 SER A O 1
ATOM 560 N N . GLY A 1 74 ? 1.981 11.222 6.011 1.00 91.75 74 GLY A N 1
ATOM 561 C CA . GLY A 1 74 ? 3.380 10.903 6.271 1.00 91.75 74 GLY A CA 1
ATOM 562 C C . GLY A 1 74 ? 3.622 10.377 7.686 1.00 91.75 74 GLY A C 1
ATOM 563 O O . GLY A 1 74 ? 4.783 10.263 8.097 1.00 91.75 74 GLY A O 1
ATOM 564 N N . GLY A 1 75 ? 2.559 10.048 8.425 1.00 93.75 75 GLY A N 1
ATOM 565 C CA . GLY A 1 75 ? 2.651 9.352 9.697 1.00 93.75 75 GLY A CA 1
ATOM 566 C C . GLY A 1 75 ? 1.351 8.700 10.153 1.00 93.75 75 GLY A C 1
ATOM 567 O O . GLY A 1 75 ? 0.305 8.879 9.545 1.00 93.75 75 GLY A O 1
ATOM 568 N N . ILE A 1 76 ? 1.441 7.909 11.224 1.00 95.94 76 ILE A N 1
ATOM 569 C CA . ILE A 1 76 ? 0.320 7.115 11.745 1.00 95.94 76 ILE A CA 1
ATOM 570 C C . ILE A 1 76 ? -0.337 7.854 12.910 1.00 95.94 76 ILE A C 1
ATOM 572 O O . ILE A 1 76 ? 0.340 8.279 13.847 1.00 95.94 76 ILE A O 1
ATOM 576 N N . SER A 1 77 ? -1.662 7.983 12.880 1.00 96.31 77 SER A N 1
ATOM 577 C CA . SER A 1 77 ? -2.433 8.681 13.911 1.00 96.31 77 SER A CA 1
ATOM 578 C C . SER A 1 77 ? -3.852 8.122 14.076 1.00 96.31 77 SER A C 1
ATOM 580 O O . SER A 1 77 ? -4.316 7.270 13.320 1.00 96.31 77 SER A O 1
ATOM 582 N N . SER A 1 78 ? -4.600 8.639 15.054 1.00 97.31 78 SER A N 1
ATOM 583 C CA . SER A 1 78 ? -6.023 8.303 15.220 1.00 97.31 78 SER A CA 1
ATOM 584 C C . SER A 1 78 ? -6.905 8.803 14.065 1.00 97.31 78 SER A C 1
ATOM 586 O O . SER A 1 78 ? -8.018 8.303 13.858 1.00 97.31 78 SER A O 1
ATOM 588 N N . MET A 1 79 ? -6.413 9.757 13.266 1.00 98.06 79 MET A N 1
ATOM 589 C CA . MET A 1 79 ? -7.097 10.197 12.051 1.00 98.06 79 MET A CA 1
ATOM 590 C C . MET A 1 79 ? -7.191 9.055 11.034 1.00 98.06 79 MET A C 1
ATOM 592 O O . MET A 1 79 ? -8.230 8.896 10.395 1.00 98.06 79 MET A O 1
ATOM 596 N N . ASP A 1 80 ? -6.162 8.214 10.937 1.00 98.31 80 ASP A N 1
ATOM 597 C CA . ASP A 1 80 ? -6.156 7.050 10.050 1.00 98.31 80 ASP A CA 1
ATOM 598 C C . ASP A 1 80 ? -7.218 6.026 10.444 1.00 98.31 80 ASP A C 1
ATOM 600 O O . ASP A 1 80 ? -7.965 5.541 9.594 1.00 98.31 80 ASP A O 1
ATOM 604 N N . GLN A 1 81 ? -7.388 5.779 11.748 1.00 98.19 81 GLN A N 1
ATOM 605 C CA . GLN A 1 81 ? -8.471 4.929 12.252 1.00 98.19 81 GLN A CA 1
ATOM 606 C C . GLN A 1 81 ? -9.841 5.476 11.833 1.00 98.19 81 GLN A C 1
ATOM 608 O O . GLN A 1 81 ? -10.707 4.715 11.401 1.00 98.19 81 GLN A O 1
ATOM 613 N N . THR A 1 82 ? -10.044 6.792 11.926 1.00 98.06 82 THR A N 1
ATOM 614 C CA . THR A 1 82 ? -11.307 7.439 11.531 1.00 98.06 82 THR A CA 1
ATOM 615 C C . THR A 1 82 ? -11.560 7.294 10.029 1.00 98.06 82 THR A C 1
ATOM 617 O O . THR A 1 82 ? -12.680 6.988 9.613 1.00 98.06 82 THR A O 1
ATOM 620 N N . LYS A 1 83 ? -10.519 7.472 9.212 1.00 98.00 83 LYS A N 1
ATOM 621 C CA . LYS A 1 83 ? -10.576 7.350 7.750 1.00 98.00 83 LYS A CA 1
ATOM 622 C C . LYS A 1 83 ? -10.858 5.921 7.297 1.00 98.00 83 LYS A C 1
ATOM 624 O O . LYS A 1 83 ? -11.750 5.720 6.478 1.00 98.00 83 LYS A O 1
ATOM 629 N N . ILE A 1 84 ? -10.215 4.927 7.910 1.00 97.88 84 ILE A N 1
ATOM 630 C CA . ILE A 1 84 ? -10.540 3.509 7.696 1.00 97.88 84 ILE A CA 1
ATOM 631 C C . ILE A 1 84 ? -12.010 3.238 8.024 1.00 97.88 84 ILE A C 1
ATOM 633 O O . ILE A 1 84 ? -12.715 2.642 7.215 1.00 97.88 84 ILE A O 1
ATOM 637 N N . GLY A 1 85 ? -12.502 3.723 9.169 1.00 97.56 85 GLY A N 1
ATOM 638 C CA . GLY A 1 85 ? -13.902 3.544 9.558 1.00 97.56 85 GLY A CA 1
ATOM 639 C C . GLY A 1 85 ? -14.869 4.092 8.509 1.00 97.56 85 GLY A C 1
ATOM 640 O O . GLY A 1 85 ? -15.773 3.381 8.078 1.00 97.56 85 GLY A O 1
ATOM 641 N N . ARG A 1 86 ? -14.638 5.328 8.043 1.00 97.81 86 ARG A N 1
ATOM 642 C CA . ARG A 1 86 ? -15.440 5.980 6.990 1.00 97.81 86 ARG A CA 1
ATOM 643 C C . ARG A 1 86 ? -15.378 5.238 5.655 1.00 97.81 86 ARG A C 1
ATOM 645 O O . ARG A 1 86 ? -16.400 5.165 4.977 1.00 97.81 86 ARG A O 1
ATOM 652 N N . PHE A 1 87 ? -14.217 4.689 5.300 1.00 96.50 87 PHE A N 1
ATOM 653 C CA . PHE A 1 87 ? -14.037 3.887 4.092 1.00 96.50 87 PHE A CA 1
ATOM 654 C C . PHE A 1 87 ? -14.823 2.571 4.158 1.00 96.50 87 PHE A C 1
ATOM 656 O O . PHE A 1 87 ? -15.566 2.253 3.234 1.00 96.50 87 PHE A O 1
ATOM 663 N N . ILE A 1 88 ? -14.745 1.844 5.278 1.00 96.69 88 ILE A N 1
ATOM 664 C CA . ILE A 1 88 ? -15.466 0.573 5.470 1.00 96.69 88 ILE A CA 1
ATOM 665 C C . ILE A 1 88 ? -16.984 0.768 5.369 1.00 96.69 88 ILE A C 1
ATOM 667 O O . ILE A 1 88 ? -17.662 -0.055 4.756 1.00 96.69 88 ILE A O 1
ATOM 671 N N . VAL A 1 89 ? -17.525 1.850 5.944 1.00 96.56 89 VAL A N 1
ATOM 672 C CA . VAL A 1 89 ? -18.975 2.129 5.909 1.00 96.56 89 VAL A CA 1
ATOM 673 C C . VAL A 1 89 ? -19.437 2.853 4.638 1.00 96.56 89 VAL A C 1
ATOM 675 O O . VAL A 1 89 ? -20.607 3.214 4.535 1.00 96.56 89 VAL A O 1
ATOM 678 N N . GLY A 1 90 ? -18.540 3.098 3.677 1.00 95.00 90 GLY A N 1
ATOM 679 C CA . GLY A 1 90 ? -18.869 3.711 2.387 1.00 95.00 90 GLY A CA 1
ATOM 680 C C . GLY A 1 90 ? -19.134 5.219 2.421 1.00 95.00 90 GLY A C 1
ATOM 681 O O . GLY A 1 90 ? -19.614 5.772 1.435 1.00 95.00 90 GLY A O 1
ATOM 682 N N . ILE A 1 91 ? -18.814 5.907 3.523 1.00 96.75 91 ILE A N 1
ATOM 683 C CA . ILE A 1 91 ? -18.846 7.379 3.575 1.00 96.75 91 ILE A CA 1
ATOM 684 C C . ILE A 1 91 ? -17.717 7.961 2.713 1.00 96.75 91 ILE A C 1
ATOM 686 O O . ILE A 1 91 ? -17.882 9.001 2.080 1.00 96.75 91 ILE A O 1
ATOM 690 N N . GLU A 1 92 ? -16.561 7.299 2.702 1.00 94.88 92 GLU A N 1
ATOM 691 C CA . GLU A 1 92 ? -15.467 7.578 1.772 1.00 94.88 92 GLU A CA 1
ATOM 692 C C . GLU A 1 92 ? -15.368 6.414 0.787 1.00 94.88 92 GLU A C 1
ATOM 694 O O . GLU A 1 92 ? -15.381 5.258 1.193 1.00 94.88 92 GLU A O 1
ATOM 699 N N . THR A 1 93 ? -15.292 6.699 -0.514 1.00 91.75 93 THR A N 1
ATOM 700 C CA . THR A 1 93 ? -15.215 5.653 -1.549 1.00 91.75 93 THR A CA 1
ATOM 701 C C . THR A 1 93 ? -13.804 5.097 -1.721 1.00 91.75 93 THR A C 1
ATOM 703 O O . THR A 1 93 ? -13.642 3.999 -2.241 1.00 91.75 93 THR A O 1
ATOM 706 N N . SER A 1 94 ? -12.787 5.856 -1.312 1.00 93.25 94 SER A N 1
ATOM 707 C CA . SER A 1 94 ? -11.376 5.474 -1.313 1.00 93.25 94 SER A CA 1
ATOM 708 C C . SER A 1 94 ? -10.634 6.278 -0.243 1.00 93.25 94 SER A C 1
ATOM 710 O O . SER A 1 94 ? -10.961 7.453 -0.043 1.00 93.25 94 SER A O 1
ATOM 712 N N . PRO A 1 95 ? -9.592 5.705 0.383 1.00 94.12 95 PRO A N 1
ATOM 713 C CA . PRO A 1 95 ? -8.589 6.472 1.111 1.00 94.12 95 PRO A CA 1
ATOM 714 C C . PRO A 1 95 ? -7.938 7.557 0.245 1.00 94.12 95 PRO A C 1
ATOM 716 O O . PRO A 1 95 ? -7.869 7.421 -0.981 1.00 94.12 95 PRO A O 1
ATOM 719 N N . ILE A 1 96 ? -7.389 8.592 0.890 1.00 94.38 96 ILE A N 1
ATOM 720 C CA . ILE A 1 96 ? -6.598 9.648 0.223 1.00 94.38 96 ILE A CA 1
ATOM 721 C C . ILE A 1 96 ? -5.324 9.056 -0.375 1.00 94.38 96 ILE A C 1
ATOM 723 O O . ILE A 1 96 ? -4.927 9.413 -1.481 1.00 94.38 96 ILE A O 1
ATOM 727 N N . SER A 1 97 ? -4.729 8.095 0.325 1.00 92.75 97 SER A N 1
ATOM 728 C CA . SER A 1 97 ? -3.609 7.306 -0.170 1.00 92.75 97 SER A CA 1
ATOM 729 C C . SER A 1 97 ? -3.952 6.423 -1.375 1.00 92.75 97 SER A C 1
ATOM 731 O O . SER A 1 97 ? -3.069 5.775 -1.926 1.00 92.75 97 SER A O 1
ATOM 733 N N . GLY A 1 98 ? -5.217 6.352 -1.796 1.00 92.75 98 GLY A N 1
ATOM 734 C CA . GLY A 1 98 ? -5.694 5.311 -2.694 1.00 92.75 98 GLY A CA 1
ATOM 735 C C . GLY A 1 98 ? -5.782 3.951 -1.998 1.00 92.75 98 GLY A C 1
ATOM 736 O O . GLY A 1 98 ? -5.432 3.776 -0.836 1.00 92.75 98 GLY A O 1
ATOM 737 N N . VAL A 1 99 ? -6.286 2.952 -2.716 1.00 93.50 99 VAL A N 1
ATOM 738 C CA . VAL A 1 99 ? -6.516 1.615 -2.145 1.00 93.50 99 VAL A CA 1
ATOM 739 C C . VAL A 1 99 ? -5.264 0.733 -2.175 1.00 93.50 99 VAL A C 1
ATOM 741 O O . VAL A 1 99 ? -5.124 -0.179 -1.359 1.00 93.50 99 VAL A O 1
ATOM 744 N N . TRP A 1 100 ? -4.354 1.004 -3.107 1.00 92.94 100 TRP A N 1
ATOM 745 C CA . TRP A 1 100 ? -3.147 0.222 -3.328 1.00 92.94 100 TRP A CA 1
ATOM 746 C C . TRP A 1 100 ? -1.949 1.129 -3.521 1.00 92.94 100 TRP A C 1
ATOM 748 O O . TRP A 1 100 ? -2.016 2.092 -4.284 1.00 92.94 100 TRP A O 1
ATOM 758 N N . GLN A 1 101 ? -0.843 0.761 -2.891 1.00 91.56 101 GLN A N 1
ATOM 759 C CA . GLN A 1 101 ? 0.452 1.382 -3.107 1.00 91.56 101 GLN A CA 1
ATOM 760 C C . GLN A 1 101 ? 1.480 0.343 -3.533 1.00 91.56 101 GLN A C 1
ATOM 762 O O . GLN A 1 101 ? 1.392 -0.822 -3.148 1.00 91.56 101 GLN A O 1
ATOM 767 N N . PHE A 1 102 ? 2.448 0.769 -4.340 1.00 91.69 102 PHE A N 1
ATOM 768 C CA . PHE A 1 102 ? 3.468 -0.106 -4.911 1.00 91.69 102 PHE A CA 1
ATOM 769 C C . PHE A 1 102 ? 4.837 0.456 -4.608 1.00 91.69 102 PHE A C 1
ATOM 771 O O . PHE A 1 102 ? 5.133 1.608 -4.927 1.00 91.69 102 PHE A O 1
ATOM 778 N N . TYR A 1 103 ? 5.674 -0.388 -4.026 1.00 90.62 103 TYR A N 1
ATOM 779 C CA . TYR A 1 103 ? 7.041 -0.038 -3.693 1.00 90.62 103 TYR A CA 1
ATOM 780 C C . TYR A 1 103 ? 7.995 -1.081 -4.242 1.00 90.62 103 TYR A C 1
ATOM 782 O O . TYR A 1 103 ? 7.669 -2.260 -4.322 1.00 90.62 103 TYR A O 1
ATOM 790 N N . SER A 1 104 ? 9.186 -0.641 -4.613 1.00 90.44 104 SER A N 1
ATOM 791 C CA . SER A 1 104 ? 10.332 -1.500 -4.873 1.00 90.44 104 SER A CA 1
ATOM 792 C C . SER A 1 104 ? 10.531 -2.512 -3.738 1.00 90.44 104 SER A C 1
ATOM 794 O O . SER A 1 104 ? 10.553 -2.141 -2.565 1.00 90.44 104 SER A O 1
ATOM 796 N N . SER A 1 105 ? 10.750 -3.783 -4.069 1.00 84.38 105 SER A N 1
ATOM 797 C CA . SER A 1 105 ? 11.108 -4.821 -3.087 1.00 84.38 105 SER A CA 1
ATOM 798 C C . SER A 1 105 ? 12.586 -4.803 -2.643 1.00 84.38 105 SER A C 1
ATOM 800 O O . SER A 1 105 ? 12.984 -5.643 -1.846 1.00 84.38 105 SER A O 1
ATOM 802 N N . ASP A 1 106 ? 13.418 -3.862 -3.126 1.00 74.38 106 ASP A N 1
ATOM 803 C CA . ASP A 1 106 ? 14.816 -3.697 -2.646 1.00 74.38 106 ASP A CA 1
ATOM 804 C C . ASP A 1 106 ? 14.875 -3.142 -1.227 1.00 74.38 106 ASP A C 1
ATOM 806 O O . ASP A 1 106 ? 15.919 -3.178 -0.572 1.00 74.38 106 ASP A O 1
ATOM 810 N N . THR A 1 107 ? 13.756 -2.599 -0.760 1.00 64.12 107 THR A N 1
ATOM 811 C CA . THR A 1 107 ? 13.714 -1.952 0.522 1.00 64.12 107 THR A CA 1
ATOM 812 C C . THR A 1 107 ? 13.690 -3.024 1.590 1.00 64.12 107 THR A C 1
ATOM 814 O O . THR A 1 107 ? 12.693 -3.729 1.745 1.00 64.12 107 THR A O 1
ATOM 817 N N . THR A 1 108 ? 14.771 -3.134 2.359 1.00 61.22 108 THR A N 1
ATOM 818 C CA . THR A 1 108 ? 14.732 -3.915 3.590 1.00 61.22 108 THR A CA 1
ATOM 819 C C . THR A 1 108 ? 13.683 -3.275 4.500 1.00 61.22 108 THR A C 1
ATOM 821 O O . THR A 1 108 ? 13.790 -2.083 4.804 1.00 61.22 108 THR A O 1
ATOM 824 N N . PRO A 1 109 ? 12.634 -4.006 4.921 1.00 60.12 109 PRO A N 1
ATOM 825 C CA . PRO A 1 109 ? 11.659 -3.476 5.861 1.00 60.12 109 PRO A CA 1
ATOM 826 C C . PRO A 1 109 ? 12.377 -3.282 7.195 1.00 60.12 109 PRO A C 1
ATOM 828 O O . PRO A 1 109 ? 12.486 -4.205 7.998 1.00 60.12 109 PRO A O 1
ATOM 831 N N . THR A 1 110 ? 12.969 -2.111 7.408 1.00 58.38 110 THR A N 1
ATOM 832 C CA . THR A 1 110 ? 13.717 -1.868 8.634 1.00 58.38 110 THR A CA 1
ATOM 833 C C . THR A 1 110 ? 12.724 -1.756 9.786 1.00 58.38 110 THR A C 1
ATOM 835 O O . THR A 1 110 ? 11.675 -1.115 9.698 1.00 58.38 110 THR A O 1
ATOM 838 N N . THR A 1 111 ? 13.038 -2.422 10.891 1.00 58.03 111 THR A N 1
ATOM 839 C CA . THR A 1 111 ? 12.205 -2.417 12.101 1.00 58.03 111 THR A CA 1
ATOM 840 C C . THR A 1 111 ? 12.308 -1.097 12.868 1.00 58.03 111 THR A C 1
ATOM 842 O O . THR A 1 111 ? 11.487 -0.820 13.739 1.00 58.03 111 THR A O 1
ATOM 845 N N . THR A 1 112 ? 13.285 -0.256 12.514 1.00 65.12 112 THR A N 1
ATOM 846 C CA . THR A 1 112 ? 13.646 1.000 13.185 1.00 65.12 112 THR A CA 1
ATOM 847 C C . THR A 1 112 ? 13.046 2.252 12.544 1.00 65.12 112 THR A C 1
ATOM 849 O O . THR A 1 112 ? 13.342 3.361 12.987 1.00 65.12 112 THR A O 1
ATOM 852 N N . VAL A 1 113 ? 12.204 2.120 11.513 1.00 72.75 113 VAL A N 1
ATOM 853 C CA . VAL A 1 113 ? 11.562 3.289 10.890 1.00 72.75 113 VAL A CA 1
ATOM 854 C C . VAL A 1 113 ? 10.594 3.926 11.880 1.00 72.75 113 VAL A C 1
ATOM 856 O O . VAL A 1 113 ? 9.740 3.229 12.426 1.00 72.75 113 VAL A O 1
ATOM 859 N N . SER A 1 114 ? 10.712 5.233 12.104 1.00 82.62 114 SER A N 1
ATOM 860 C CA . SER A 1 114 ? 9.768 5.967 12.949 1.00 82.62 114 SER A CA 1
ATOM 861 C C . SER A 1 114 ? 8.364 5.969 12.333 1.00 82.62 114 SER A C 1
ATOM 863 O O . SER A 1 114 ? 8.216 5.810 11.121 1.00 82.62 114 SER A O 1
ATOM 865 N N . ASP A 1 115 ? 7.334 6.195 13.145 1.00 83.44 115 ASP A N 1
ATOM 866 C CA . ASP A 1 115 ? 5.965 6.350 12.635 1.00 83.44 115 ASP A CA 1
ATOM 867 C C . ASP A 1 115 ? 5.791 7.599 11.773 1.00 83.44 115 ASP A C 1
ATOM 869 O O . ASP A 1 115 ? 4.839 7.673 11.011 1.00 83.44 115 ASP A O 1
ATOM 873 N N . SER A 1 116 ? 6.719 8.553 11.854 1.00 85.88 116 SER A N 1
ATOM 874 C CA . SER A 1 116 ? 6.800 9.708 10.963 1.00 85.88 116 SER A CA 1
ATOM 875 C C . SER A 1 116 ? 7.832 9.492 9.856 1.00 85.88 116 SER A C 1
ATOM 877 O O . SER A 1 116 ? 8.870 8.853 10.059 1.00 85.88 116 SER A O 1
ATOM 879 N N . ASN A 1 117 ? 7.591 10.075 8.683 1.00 82.50 117 ASN A N 1
ATOM 880 C CA . ASN A 1 117 ? 8.529 10.061 7.556 1.00 82.50 117 ASN A CA 1
ATOM 881 C C . ASN A 1 117 ? 8.936 8.650 7.093 1.00 82.50 117 ASN A C 1
ATOM 883 O O . ASN A 1 117 ? 10.000 8.481 6.488 1.00 82.50 117 ASN A O 1
ATOM 887 N N . TYR A 1 118 ? 8.098 7.639 7.350 1.00 81.19 118 TYR A N 1
ATOM 888 C CA . TYR A 1 118 ? 8.392 6.250 6.998 1.00 81.19 118 TYR A CA 1
ATOM 889 C C . TYR A 1 118 ? 8.579 6.071 5.485 1.00 81.19 118 TYR A C 1
ATOM 891 O O . TYR A 1 118 ? 9.375 5.251 5.043 1.00 81.19 118 TYR A O 1
ATOM 899 N N . TYR A 1 119 ? 7.904 6.894 4.680 1.00 76.88 119 TYR A N 1
ATOM 900 C CA . TYR A 1 119 ? 7.972 6.864 3.222 1.00 76.88 119 TYR A CA 1
ATOM 901 C C . TYR A 1 119 ? 9.368 7.195 2.675 1.00 76.88 119 TYR A C 1
ATOM 903 O O . TYR A 1 119 ? 9.657 6.882 1.527 1.00 76.88 119 TYR A O 1
ATOM 911 N N . ARG A 1 120 ? 10.257 7.808 3.474 1.00 78.44 120 ARG A N 1
ATOM 912 C CA . ARG A 1 120 ? 11.633 8.121 3.050 1.00 78.44 120 ARG A CA 1
ATOM 913 C C . ARG A 1 120 ? 12.526 6.892 2.944 1.00 78.44 120 ARG A C 1
ATOM 915 O O . ARG A 1 120 ? 13.611 6.997 2.380 1.00 78.44 120 ARG A O 1
ATOM 922 N N . THR A 1 121 ? 12.120 5.769 3.528 1.00 78.75 121 THR A N 1
ATOM 923 C CA . THR A 1 121 ? 12.919 4.545 3.484 1.00 78.75 121 THR A CA 1
ATOM 924 C C . THR A 1 121 ? 12.546 3.650 2.316 1.00 78.75 121 THR A C 1
ATOM 926 O O . THR A 1 121 ? 13.335 2.774 2.007 1.00 78.75 121 THR A O 1
ATOM 929 N N . VAL A 1 122 ? 11.415 3.889 1.645 1.00 83.00 122 VAL A N 1
ATOM 930 C CA . VAL A 1 122 ? 10.890 3.085 0.530 1.00 83.00 122 VAL A CA 1
ATOM 931 C C . VAL A 1 122 ? 10.885 3.880 -0.778 1.00 83.00 122 VAL A C 1
ATOM 933 O O . VAL A 1 122 ? 10.755 5.101 -0.778 1.00 83.00 122 VAL A O 1
ATOM 936 N N . SER A 1 123 ? 10.983 3.189 -1.916 1.00 88.38 123 SER A N 1
ATOM 937 C CA . SER A 1 123 ? 10.887 3.807 -3.247 1.00 88.38 123 SER A CA 1
ATOM 938 C C . SER A 1 123 ? 9.675 3.288 -4.011 1.00 88.38 123 SER A C 1
ATOM 940 O O . SER A 1 123 ? 9.450 2.085 -4.059 1.00 88.38 123 SER A O 1
ATOM 942 N N . THR A 1 124 ? 8.913 4.171 -4.659 1.00 89.38 124 THR A N 1
ATOM 943 C CA . THR A 1 124 ? 7.802 3.795 -5.560 1.00 89.38 124 THR A CA 1
ATOM 944 C C . THR A 1 124 ? 8.272 3.438 -6.973 1.00 89.38 124 THR A C 1
ATOM 946 O O . THR A 1 124 ? 7.467 3.100 -7.842 1.00 89.38 124 THR A O 1
ATOM 949 N N . ALA A 1 125 ? 9.579 3.528 -7.224 1.00 91.69 125 ALA A N 1
ATOM 950 C CA . ALA A 1 125 ? 10.190 3.229 -8.508 1.00 91.69 125 ALA A CA 1
ATOM 951 C C . ALA A 1 125 ? 11.427 2.340 -8.352 1.00 91.69 125 ALA A C 1
ATOM 953 O O . ALA A 1 125 ? 12.171 2.437 -7.370 1.00 91.69 125 ALA A O 1
ATOM 954 N N . ARG A 1 126 ? 11.688 1.532 -9.377 1.00 92.12 126 ARG A N 1
ATOM 955 C CA . ARG A 1 126 ? 12.990 0.891 -9.585 1.00 92.12 126 ARG A CA 1
ATOM 956 C C . ARG A 1 126 ? 13.845 1.793 -10.442 1.00 92.12 126 ARG A C 1
ATOM 958 O O . ARG A 1 126 ? 13.378 2.246 -11.483 1.00 92.12 126 ARG A O 1
ATOM 965 N N . PHE A 1 127 ? 15.079 2.016 -10.020 1.00 92.25 127 PHE A N 1
ATOM 966 C CA . PHE A 1 127 ? 16.074 2.702 -10.825 1.00 92.25 127 PHE A CA 1
ATOM 967 C C . PHE A 1 127 ? 17.070 1.683 -11.373 1.00 92.25 127 PHE A C 1
ATOM 969 O O . PHE A 1 127 ? 17.684 0.942 -10.608 1.00 92.25 127 PHE A O 1
ATOM 976 N N . LEU A 1 128 ? 17.225 1.658 -12.693 1.00 91.88 128 LEU A N 1
ATOM 977 C CA . LEU A 1 128 ? 18.248 0.881 -13.380 1.00 91.88 128 LEU A CA 1
ATOM 978 C C . LEU A 1 128 ? 19.280 1.850 -13.946 1.00 91.88 128 LEU A C 1
ATOM 980 O O . LEU A 1 128 ? 18.961 2.640 -14.833 1.00 91.88 128 LEU A O 1
ATOM 984 N N . ASN A 1 129 ? 20.505 1.768 -13.434 1.00 92.94 129 ASN A N 1
ATOM 985 C CA . ASN A 1 129 ? 21.625 2.573 -13.904 1.00 92.94 129 ASN A CA 1
ATOM 986 C C . ASN A 1 129 ? 22.255 1.902 -15.128 1.00 92.94 129 ASN A C 1
ATOM 988 O O . ASN A 1 129 ? 22.915 0.872 -14.980 1.00 92.94 129 ASN A O 1
ATOM 992 N N . ASN A 1 130 ? 22.035 2.476 -16.312 1.00 92.00 130 ASN A N 1
ATOM 993 C CA . ASN A 1 130 ? 22.683 2.083 -17.568 1.00 92.00 130 ASN A CA 1
ATOM 994 C C . ASN A 1 130 ? 22.831 0.554 -17.785 1.00 92.00 130 ASN A C 1
ATOM 996 O O . ASN A 1 130 ? 23.949 0.085 -18.023 1.00 92.00 130 ASN A O 1
ATOM 1000 N N . PRO A 1 131 ? 21.747 -0.252 -17.720 1.00 91.06 131 PRO A N 1
ATOM 1001 C CA . PRO A 1 131 ? 21.857 -1.702 -17.802 1.00 91.06 131 PRO A CA 1
ATOM 1002 C C . PRO A 1 131 ? 22.410 -2.134 -19.169 1.00 91.06 131 PRO A C 1
ATOM 1004 O O . PRO A 1 131 ? 22.006 -1.629 -20.219 1.00 91.06 131 PRO A O 1
ATOM 1007 N N . SER A 1 132 ? 23.350 -3.079 -19.148 1.00 90.62 132 SER A N 1
ATOM 1008 C CA . SER A 1 132 ? 23.977 -3.678 -20.339 1.00 90.62 132 SER A CA 1
ATOM 1009 C C . SER A 1 132 ? 23.627 -5.159 -20.524 1.00 90.62 132 SER A C 1
ATOM 1011 O O . SER A 1 132 ? 23.971 -5.759 -21.540 1.00 90.62 132 SER A O 1
ATOM 1013 N N . THR A 1 133 ? 22.924 -5.747 -19.556 1.00 92.06 133 THR A N 1
ATOM 1014 C CA . THR A 1 133 ? 22.449 -7.134 -19.549 1.00 92.06 133 THR A CA 1
ATOM 1015 C C . THR A 1 133 ? 21.008 -7.198 -19.049 1.00 92.06 133 THR A C 1
ATOM 1017 O O . THR A 1 133 ? 20.495 -6.232 -18.472 1.00 92.06 133 THR A O 1
ATOM 1020 N N . ASN A 1 134 ? 20.355 -8.348 -19.242 1.00 92.06 134 ASN A N 1
ATOM 1021 C CA . ASN A 1 134 ? 19.017 -8.594 -18.709 1.00 92.06 134 ASN A CA 1
ATOM 1022 C C . ASN A 1 134 ? 18.996 -8.401 -17.187 1.00 92.06 134 ASN A C 1
ATOM 1024 O O . ASN A 1 134 ? 19.808 -8.982 -16.469 1.00 92.06 134 ASN A O 1
ATOM 1028 N N . GLN A 1 135 ? 18.043 -7.600 -16.712 1.00 92.56 135 GLN A N 1
ATOM 1029 C CA . GLN A 1 135 ? 17.844 -7.325 -15.293 1.00 92.56 135 GLN A CA 1
ATOM 1030 C C . GLN A 1 135 ? 16.696 -8.190 -14.765 1.00 92.56 135 GLN A C 1
ATOM 1032 O O . GLN A 1 135 ? 15.554 -8.033 -15.192 1.00 92.56 135 GLN A O 1
ATOM 1037 N N . SER A 1 136 ? 16.995 -9.099 -13.838 1.00 92.25 136 SER A N 1
ATOM 1038 C CA . SER A 1 136 ? 16.003 -9.876 -13.081 1.00 92.25 136 SER A CA 1
ATOM 1039 C C . SER A 1 136 ? 15.780 -9.276 -11.686 1.00 92.25 136 SER A C 1
ATOM 1041 O O . SER A 1 136 ? 16.484 -8.343 -11.295 1.00 92.25 136 SER A O 1
ATOM 1043 N N . ASN A 1 137 ? 14.815 -9.808 -10.924 1.00 91.12 137 ASN A N 1
ATOM 1044 C CA . ASN A 1 137 ? 14.487 -9.381 -9.550 1.00 91.12 137 ASN A CA 1
ATOM 1045 C C . ASN A 1 137 ? 14.098 -7.895 -9.440 1.00 91.12 137 ASN A C 1
ATOM 1047 O O . ASN A 1 137 ? 14.378 -7.223 -8.447 1.00 91.12 137 ASN A O 1
ATOM 1051 N N . GLN A 1 138 ? 13.461 -7.363 -10.484 1.00 93.06 138 GLN A N 1
ATOM 1052 C CA . GLN A 1 138 ? 12.943 -5.995 -10.509 1.00 93.06 138 GLN A CA 1
ATOM 1053 C C . GLN A 1 138 ? 11.529 -5.953 -9.919 1.00 93.06 138 GLN A C 1
ATOM 1055 O O . GLN A 1 138 ? 10.602 -5.397 -10.506 1.00 93.06 138 GLN A O 1
ATOM 1060 N N . ASP A 1 139 ? 11.353 -6.582 -8.759 1.00 93.06 139 ASP A N 1
ATOM 1061 C CA . ASP A 1 139 ? 10.023 -6.870 -8.224 1.00 93.06 139 ASP A CA 1
ATOM 1062 C C . ASP A 1 139 ? 9.443 -5.665 -7.483 1.00 93.06 139 ASP A C 1
ATOM 1064 O O . ASP A 1 139 ? 10.169 -4.775 -7.028 1.00 93.06 139 ASP A O 1
ATOM 1068 N N . PHE A 1 140 ? 8.124 -5.649 -7.333 1.00 92.50 140 PHE A N 1
ATOM 1069 C CA . PHE A 1 140 ? 7.408 -4.657 -6.544 1.00 92.50 140 PHE A CA 1
ATOM 1070 C C . PHE A 1 140 ? 6.568 -5.356 -5.480 1.00 92.50 140 PHE A C 1
ATOM 1072 O O . PHE A 1 140 ? 5.965 -6.398 -5.724 1.00 92.50 140 PHE A O 1
ATOM 1079 N N . THR A 1 141 ? 6.493 -4.739 -4.310 1.00 90.38 141 THR A N 1
ATOM 1080 C CA . THR A 1 141 ? 5.591 -5.113 -3.228 1.00 90.38 141 THR A CA 1
ATOM 1081 C C . THR A 1 141 ? 4.331 -4.263 -3.328 1.00 90.38 141 THR A C 1
ATOM 1083 O O . THR A 1 141 ? 4.395 -3.033 -3.254 1.00 90.38 141 THR A O 1
ATOM 1086 N N . ALA A 1 142 ? 3.182 -4.922 -3.477 1.00 90.81 142 ALA A N 1
ATOM 1087 C CA . ALA A 1 142 ? 1.875 -4.288 -3.378 1.00 90.81 142 ALA A CA 1
ATOM 1088 C C . ALA A 1 142 ? 1.447 -4.198 -1.909 1.00 90.81 142 ALA A C 1
ATOM 1090 O O . ALA A 1 142 ? 1.522 -5.180 -1.170 1.00 90.81 142 ALA A O 1
ATOM 1091 N N . ILE A 1 143 ? 0.974 -3.029 -1.492 1.00 92.19 143 ILE A N 1
ATOM 1092 C CA . ILE A 1 143 ? 0.496 -2.769 -0.136 1.00 92.19 143 ILE A CA 1
ATOM 1093 C C . ILE A 1 143 ? -0.968 -2.370 -0.221 1.00 92.19 143 ILE A C 1
ATOM 1095 O O . ILE A 1 143 ? -1.326 -1.388 -0.878 1.00 92.19 143 ILE A O 1
ATOM 1099 N N . LYS A 1 144 ? -1.812 -3.155 0.447 1.00 94.44 144 LYS A N 1
ATOM 1100 C CA . LYS A 1 144 ? -3.231 -2.870 0.597 1.00 94.44 144 LYS A CA 1
ATOM 1101 C C . LYS A 1 144 ? -3.409 -1.809 1.680 1.00 94.44 144 LYS A C 1
ATOM 1103 O O . LYS A 1 144 ? -3.176 -2.073 2.856 1.00 94.44 144 LYS A O 1
ATOM 1108 N N . MET A 1 145 ? -3.815 -0.605 1.289 1.00 95.81 145 MET A N 1
ATOM 1109 C CA . MET A 1 145 ? -3.990 0.490 2.243 1.00 95.81 145 MET A CA 1
ATOM 1110 C C . MET A 1 145 ? -5.171 0.194 3.173 1.00 95.81 145 MET A C 1
ATOM 1112 O O . MET A 1 145 ? -6.242 -0.215 2.720 1.00 95.81 145 MET A O 1
ATOM 1116 N N . GLY A 1 146 ? -4.962 0.387 4.473 1.00 96.81 146 GLY A N 1
ATOM 1117 C CA . GLY A 1 146 ? -5.897 0.062 5.548 1.00 96.81 146 GLY A CA 1
ATOM 1118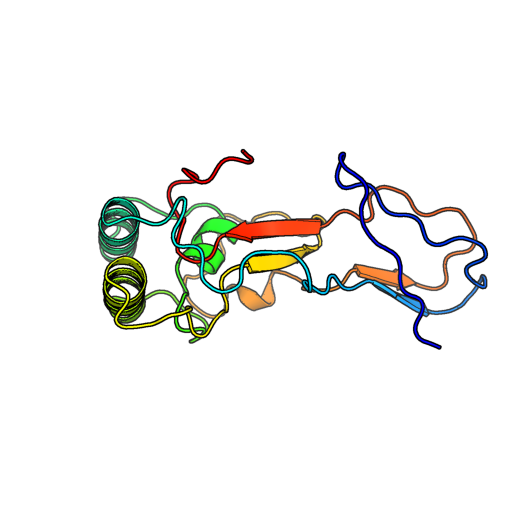 C C . GLY A 1 146 ? -5.814 -1.375 6.074 1.00 96.81 146 GLY A C 1
ATOM 1119 O O . GLY A 1 146 ? -6.361 -1.628 7.140 1.00 96.81 146 GLY A O 1
ATOM 1120 N N . ASP A 1 147 ? -5.133 -2.299 5.388 1.00 96.94 147 ASP A N 1
ATOM 1121 C CA . ASP A 1 147 ? -4.972 -3.695 5.825 1.00 96.94 147 ASP A CA 1
ATOM 1122 C C . ASP A 1 147 ? -3.640 -3.870 6.570 1.00 96.94 147 ASP A C 1
ATOM 1124 O O . ASP A 1 147 ? -2.603 -4.212 5.998 1.00 96.94 147 ASP A O 1
ATOM 1128 N N . VAL A 1 148 ? -3.647 -3.590 7.873 1.00 96.50 148 VAL A N 1
ATOM 1129 C CA . VAL A 1 148 ? -2.445 -3.696 8.723 1.00 96.50 148 VAL A CA 1
ATOM 1130 C C . VAL A 1 148 ? -2.291 -5.092 9.324 1.00 96.50 148 VAL A C 1
ATOM 1132 O O . VAL A 1 148 ? -1.229 -5.441 9.862 1.00 96.50 148 VAL A O 1
ATOM 1135 N N . ASN A 1 149 ? -3.356 -5.895 9.278 1.00 94.62 149 ASN A N 1
ATOM 1136 C CA . ASN A 1 149 ? -3.368 -7.258 9.785 1.00 94.62 149 ASN A CA 1
ATOM 1137 C C . ASN A 1 149 ? -3.028 -8.316 8.718 1.00 94.62 149 ASN A C 1
ATOM 1139 O O . ASN A 1 149 ? -2.725 -9.442 9.115 1.00 94.62 149 ASN A O 1
ATOM 1143 N N . GLY A 1 150 ? -2.982 -7.947 7.434 1.00 92.81 150 GLY A N 1
ATOM 1144 C CA . GLY A 1 150 ? -2.640 -8.824 6.313 1.00 92.81 150 GLY A CA 1
ATOM 1145 C C . GLY A 1 150 ? -3.761 -9.795 5.944 1.00 92.81 150 GLY A C 1
ATOM 1146 O O . GLY A 1 150 ? -3.478 -10.926 5.555 1.00 92.81 150 GLY A O 1
ATOM 1147 N N . SER A 1 151 ? -5.020 -9.401 6.138 1.00 94.00 151 SER A N 1
ATOM 1148 C CA . SER A 1 151 ? -6.186 -10.259 5.883 1.00 94.00 151 SER A CA 1
ATOM 1149 C C . SER A 1 151 ? -6.636 -10.261 4.425 1.00 94.00 151 SER A C 1
ATOM 1151 O O . SER A 1 151 ? -7.428 -11.122 4.028 1.00 94.00 151 SER A O 1
ATOM 1153 N N . TRP A 1 152 ? -6.149 -9.331 3.602 1.00 92.62 152 TRP A N 1
ATOM 1154 C CA . TRP A 1 152 ? -6.395 -9.377 2.171 1.00 92.62 152 TRP A CA 1
ATOM 1155 C C . TRP A 1 152 ? -5.744 -10.614 1.549 1.00 92.62 152 TRP A C 1
ATOM 1157 O O . TRP A 1 152 ? -4.570 -10.913 1.747 1.00 92.62 152 TRP A O 1
ATOM 1167 N N . THR A 1 153 ? -6.518 -11.307 0.723 1.00 83.50 153 THR A N 1
ATOM 1168 C CA . THR A 1 153 ? -6.074 -12.440 -0.089 1.00 83.50 153 THR A CA 1
ATOM 1169 C C . THR A 1 153 ? -6.514 -12.226 -1.534 1.00 83.50 153 THR A C 1
ATOM 1171 O O . THR A 1 153 ? -7.514 -11.543 -1.794 1.00 83.50 153 THR A O 1
ATOM 1174 N N . ASN A 1 154 ? -5.751 -12.764 -2.490 1.00 71.00 154 ASN A N 1
ATOM 1175 C CA . ASN A 1 154 ? -6.181 -12.815 -3.888 1.00 71.00 154 ASN A CA 1
ATOM 1176 C C . ASN A 1 154 ? -7.411 -13.746 -3.984 1.00 71.00 154 ASN A C 1
ATOM 1178 O O . ASN A 1 154 ? -7.429 -14.739 -3.256 1.00 71.00 154 ASN A O 1
ATOM 1182 N N . PRO A 1 155 ? -8.454 -13.420 -4.777 1.00 59.84 155 PRO A N 1
ATOM 1183 C CA . PRO A 1 155 ? -9.561 -14.346 -4.984 1.00 59.84 155 PRO A CA 1
ATOM 1184 C C . PRO A 1 155 ? -9.114 -15.602 -5.744 1.00 59.84 155 PRO A C 1
ATOM 1186 O O . PRO A 1 155 ? -8.098 -15.526 -6.475 1.00 59.84 155 PRO A O 1
#

Sequence (155 aa):
TIAVTTTDSNGLYTFNNVTSSQDYYIKISTSTLPSTSTRGVSSMDQTKIGRHLVGLETFSSVYKKIAADVNWSGGISSMDQTKIGRFIVGIETSPISGVWQFYSSDTTPTTTVSDSNYYRTVSTARFLNNPSTNQSNQDFTAIKMGDVNGSWTNP

Foldseek 3Di:
DDDDWDADPVRDTDDPPDDFQDKDKDADDDPDDDQQDCALADLVLLVQLVCCVVVNHHPQFLLLLQLQPLQPPQFHDNVSSVQSVCSVVVVDRAGPSTQKAKWFPVQDRHSPQDRGNSCVRTHNIDMDRRDPDDDPSRDIDMHGRNNSVPNDDDD

Secondary structure (DSSP, 8-state):
--------TTS-----SPPSSS-EEEE---SSS-TT--TT--HHHHHHHHHHHTTSS---SHHHHHHH-TT-SSB--HHHHHHHHHHHTTSSSS-TT-SEEEEETTS---TT--SBSGGGG--SEEEE-S--S------EEEEETT-SS------

Radius of gyration: 17.09 Å; chains: 1; bounding box: 43×27×50 Å